Protein AF-A0A2D4ZR27-F1 (afdb_monomer_lite)

Foldseek 3Di:
DDPVVVCVVVDDDDDDDDDDDPDPPDDPVVVVVCLDLLNLLVLLLCLQVCCVVVPPVVVVVPPPPPDPDDPVVVVVVVVVVSLVSSLVSVVSADCVDPRSLVSLLVSLDPSSLVSLVSSLVVCVVVVVVVSNVVSVVSNVSSVVSVVVD

Secondary structure (DSSP, 8-state):
--HHHHHGGG----PPP---------S-HHHHHHTSHHHHHHHHHHHHHHHHHHTTHHHHT-TT------HHHHHHHHHHHHHHHHHHHHHT--TTSHHHHHHHHHH-SHHHHHHHHHHHHHHHHTT-HHHHHHHHHHHHHHHHHHHH-

Structure (mmCIF, N/CA/C/O backbone):
data_AF-A0A2D4ZR27-F1
#
_entry.id   AF-A0A2D4ZR27-F1
#
loop_
_atom_site.group_PDB
_atom_site.id
_atom_site.type_symbol
_atom_site.label_atom_id
_atom_site.label_alt_id
_atom_site.label_comp_id
_atom_site.label_asym_id
_atom_site.label_entity_id
_atom_site.label_seq_id
_atom_site.pdbx_PDB_ins_code
_atom_site.Cartn_x
_atom_site.Cartn_y
_atom_site.Cartn_z
_atom_site.occupancy
_atom_site.B_iso_or_equiv
_atom_site.auth_seq_id
_atom_site.auth_comp_id
_atom_site.auth_asym_id
_atom_site.auth_atom_id
_atom_site.pdbx_PDB_model_num
ATOM 1 N N . MET A 1 1 ? 21.904 12.217 -7.395 1.00 38.91 1 MET A N 1
ATOM 2 C CA . MET A 1 1 ? 20.543 12.764 -7.606 1.00 38.91 1 MET A CA 1
ATOM 3 C C . MET A 1 1 ? 20.088 13.390 -6.296 1.00 38.91 1 MET A C 1
ATOM 5 O O . MET A 1 1 ? 20.335 12.790 -5.260 1.00 38.91 1 MET A O 1
ATOM 9 N N . ASN A 1 2 ? 19.540 14.607 -6.319 1.00 38.59 2 ASN A N 1
ATOM 10 C CA . ASN A 1 2 ? 19.232 15.384 -5.112 1.00 38.59 2 ASN A CA 1
ATOM 11 C C . ASN A 1 2 ? 17.734 15.248 -4.788 1.00 38.59 2 ASN A C 1
ATOM 13 O O . ASN A 1 2 ? 16.907 15.733 -5.560 1.00 38.59 2 ASN A O 1
ATOM 17 N N . LEU A 1 3 ? 17.386 14.559 -3.693 1.00 44.50 3 LEU A N 1
ATOM 18 C CA . LEU A 1 3 ? 15.992 14.276 -3.304 1.00 44.50 3 LEU A CA 1
ATOM 19 C C . LEU A 1 3 ? 15.156 15.556 -3.155 1.00 44.50 3 LEU A C 1
ATOM 21 O O . LEU A 1 3 ? 13.980 15.578 -3.502 1.00 44.50 3 LEU A O 1
ATOM 25 N N . SER A 1 4 ? 15.775 16.639 -2.696 1.00 50.53 4 SER A N 1
ATOM 26 C CA . SER A 1 4 ? 15.148 17.948 -2.489 1.00 50.53 4 SER A CA 1
ATOM 27 C C . SER A 1 4 ? 14.576 18.568 -3.770 1.00 50.53 4 SER A C 1
ATOM 29 O O . SER A 1 4 ? 13.578 19.280 -3.703 1.00 50.53 4 SER A O 1
ATOM 31 N N . ASN A 1 5 ? 15.128 18.241 -4.942 1.00 48.47 5 ASN A N 1
ATOM 32 C CA . ASN A 1 5 ? 14.630 18.747 -6.226 1.00 48.47 5 ASN A CA 1
ATOM 33 C C . ASN A 1 5 ? 13.432 17.950 -6.766 1.00 48.47 5 ASN A C 1
ATOM 35 O O . ASN A 1 5 ? 12.700 18.455 -7.608 1.00 48.47 5 ASN A O 1
ATOM 39 N N . PHE A 1 6 ? 13.222 16.715 -6.300 1.00 51.56 6 PHE A N 1
ATOM 40 C CA . PHE A 1 6 ? 12.067 15.902 -6.694 1.00 51.56 6 PHE A CA 1
ATOM 41 C C . PHE A 1 6 ? 10.786 16.366 -5.982 1.00 51.56 6 PHE A C 1
ATOM 43 O O . PHE A 1 6 ? 9.700 16.319 -6.552 1.00 51.56 6 PHE A O 1
ATOM 50 N N . PHE A 1 7 ? 10.910 16.867 -4.747 1.00 54.41 7 PHE A N 1
ATOM 51 C CA . PHE A 1 7 ? 9.761 17.281 -3.938 1.00 54.41 7 PHE A CA 1
ATOM 52 C C . PHE A 1 7 ? 9.289 18.718 -4.186 1.00 54.41 7 PHE A C 1
ATOM 54 O O . PHE A 1 7 ? 8.125 19.018 -3.922 1.00 54.41 7 PHE A O 1
ATOM 61 N N . SER A 1 8 ? 10.131 19.588 -4.753 1.00 59.31 8 SER A N 1
ATOM 62 C CA . SER A 1 8 ? 9.730 20.953 -5.129 1.00 59.31 8 SER A CA 1
ATOM 63 C C . SER A 1 8 ? 8.624 20.985 -6.194 1.00 59.31 8 SER A C 1
ATOM 65 O O . SER A 1 8 ? 7.874 21.954 -6.260 1.00 59.31 8 SER A O 1
ATOM 67 N N . LEU A 1 9 ? 8.461 19.904 -6.965 1.00 57.06 9 LEU A N 1
ATOM 68 C CA . LEU A 1 9 ? 7.397 19.732 -7.959 1.00 57.06 9 LEU A CA 1
ATOM 69 C C . LEU A 1 9 ? 5.995 19.548 -7.350 1.00 57.06 9 LEU A C 1
ATOM 71 O O . LEU A 1 9 ? 5.005 19.678 -8.064 1.00 57.06 9 LEU A O 1
ATOM 75 N N . PHE A 1 10 ? 5.885 19.266 -6.046 1.00 60.53 10 PHE A N 1
ATOM 76 C CA . PHE A 1 10 ? 4.597 19.084 -5.360 1.00 60.53 10 PHE A CA 1
ATOM 77 C C . PHE A 1 10 ? 4.159 20.299 -4.532 1.00 60.53 10 PHE A C 1
ATOM 79 O O . PHE A 1 10 ? 3.046 20.306 -4.008 1.00 60.53 10 PHE A O 1
ATOM 86 N N . SER A 1 11 ? 5.002 21.328 -4.434 1.00 45.44 11 SER A N 1
ATOM 87 C CA . SER A 1 11 ? 4.727 22.555 -3.685 1.00 45.44 11 SER A CA 1
ATOM 88 C C . SER A 1 11 ? 4.258 23.653 -4.638 1.00 45.44 11 SER A C 1
ATOM 90 O O . SER A 1 11 ? 4.995 24.593 -4.933 1.00 45.44 11 SER A O 1
ATOM 92 N N . ASN A 1 12 ? 3.036 23.527 -5.158 1.00 42.34 12 ASN A N 1
ATOM 93 C CA . ASN A 1 12 ? 2.415 24.628 -5.890 1.00 42.34 12 ASN A CA 1
ATOM 94 C C . ASN A 1 12 ? 2.076 25.773 -4.924 1.00 42.34 12 ASN A C 1
ATOM 96 O O . ASN A 1 12 ? 1.475 25.571 -3.872 1.00 42.34 12 ASN A O 1
ATOM 100 N N . ASN A 1 13 ? 2.534 26.965 -5.304 1.00 52.75 13 ASN A N 1
ATOM 101 C CA . ASN A 1 13 ? 2.403 28.224 -4.586 1.00 52.75 13 ASN A CA 1
ATOM 102 C C . ASN A 1 13 ? 0.940 28.669 -4.468 1.00 52.75 13 ASN A C 1
ATOM 104 O O . ASN A 1 13 ? 0.346 29.001 -5.484 1.00 52.75 13 ASN A O 1
ATOM 108 N N . ASP A 1 14 ? 0.461 28.834 -3.237 1.00 44.34 14 ASP A N 1
ATOM 109 C CA . ASP A 1 14 ? -0.483 29.888 -2.861 1.00 44.34 14 ASP A CA 1
ATOM 110 C C . ASP A 1 14 ? -0.008 30.454 -1.518 1.00 44.34 14 ASP A C 1
ATOM 112 O O . ASP A 1 14 ? -0.148 29.831 -0.466 1.00 44.34 14 ASP A O 1
ATOM 116 N N . LYS A 1 15 ? 0.654 31.614 -1.555 1.00 49.41 15 LYS A N 1
ATOM 117 C CA . LYS A 1 15 ? 1.036 32.352 -0.346 1.00 49.41 15 LYS A CA 1
ATOM 118 C C . LYS A 1 15 ? -0.112 33.279 0.049 1.00 49.41 15 LYS A C 1
ATOM 120 O O . LYS A 1 15 ? -0.457 34.139 -0.760 1.00 49.41 15 LYS A O 1
ATOM 125 N N . PRO A 1 16 ? -0.607 33.236 1.293 1.00 42.34 16 PRO A N 1
ATOM 126 C CA . PRO A 1 16 ? -1.118 34.424 1.950 1.00 42.34 16 PRO A CA 1
ATOM 127 C C . PRO A 1 16 ? 0.027 35.121 2.699 1.00 42.34 16 PRO A C 1
ATOM 129 O O . PRO A 1 16 ? 0.868 34.476 3.331 1.00 42.34 16 PRO A O 1
ATOM 132 N N . GLU A 1 17 ? 0.068 36.445 2.591 1.00 46.66 17 GLU A N 1
ATOM 133 C CA . GLU A 1 17 ? 0.945 37.323 3.364 1.00 46.66 17 GLU A CA 1
ATOM 134 C C . GLU A 1 17 ? 0.492 37.453 4.833 1.00 46.66 17 GLU A C 1
ATOM 136 O O . GLU A 1 17 ? -0.684 37.302 5.157 1.00 46.66 17 GLU A O 1
ATOM 141 N N . ASP A 1 18 ? 1.474 37.798 5.672 1.00 45.59 18 ASP A N 1
ATOM 142 C CA . ASP A 1 18 ? 1.411 38.368 7.025 1.00 45.59 18 ASP A CA 1
ATOM 143 C C . ASP A 1 18 ? 0.854 37.540 8.200 1.00 45.59 18 ASP A C 1
ATOM 145 O O . ASP A 1 18 ? -0.344 37.442 8.443 1.00 45.59 18 ASP A O 1
ATOM 149 N N . ASN A 1 19 ? 1.772 37.073 9.060 1.00 39.84 19 ASN A N 1
ATOM 150 C CA . ASN A 1 19 ? 2.024 37.670 10.384 1.00 39.84 19 ASN A CA 1
ATOM 151 C C . ASN A 1 19 ? 3.260 37.016 11.033 1.00 39.84 19 ASN A C 1
ATOM 153 O O . ASN A 1 19 ? 3.333 35.802 11.206 1.00 39.84 19 ASN A O 1
ATOM 157 N N . LYS A 1 20 ? 4.267 37.831 11.373 1.00 47.59 20 LYS A N 1
ATOM 158 C CA . LYS A 1 20 ? 5.522 37.383 11.995 1.00 47.59 20 LYS A CA 1
ATOM 159 C C . LYS A 1 20 ? 5.337 37.185 13.499 1.00 47.59 20 LYS A C 1
ATOM 161 O O . LYS A 1 20 ? 5.741 38.040 14.284 1.00 47.59 20 LYS A O 1
ATOM 166 N N . GLU A 1 21 ? 4.805 36.041 13.903 1.00 41.00 21 GLU A N 1
ATOM 167 C CA . GLU A 1 21 ? 5.186 35.470 15.195 1.00 41.00 21 GLU A CA 1
ATOM 168 C C . GLU A 1 21 ? 6.497 34.706 14.999 1.00 41.00 21 GLU A C 1
ATOM 170 O O . GLU A 1 21 ? 6.639 33.884 14.094 1.00 41.00 21 GLU A O 1
ATOM 175 N N . GLN A 1 22 ? 7.506 35.055 15.799 1.00 47.00 22 GLN A N 1
ATOM 176 C CA . GLN A 1 22 ? 8.814 34.411 15.773 1.00 47.00 22 GLN A CA 1
ATOM 177 C C . GLN A 1 22 ? 8.668 32.980 16.298 1.00 47.00 22 GLN A C 1
ATOM 179 O O . GLN A 1 22 ? 8.817 32.723 17.489 1.00 47.00 22 GLN A O 1
ATOM 184 N N . PHE A 1 23 ? 8.360 32.050 15.399 1.00 41.47 23 PHE A N 1
ATOM 185 C CA . PHE A 1 23 ? 8.433 30.624 15.669 1.00 41.47 23 PHE A CA 1
ATOM 186 C C . PHE A 1 23 ? 9.911 30.249 15.797 1.00 41.47 23 PHE A C 1
ATOM 188 O O . PHE A 1 23 ? 10.643 30.197 14.808 1.00 41.47 23 PHE A O 1
ATOM 195 N N . THR A 1 24 ? 10.386 30.039 17.022 1.00 42.28 24 THR A N 1
ATOM 196 C CA . THR A 1 24 ? 11.682 29.396 17.249 1.00 42.28 24 THR A CA 1
ATOM 197 C C . THR A 1 24 ? 11.567 27.953 16.744 1.00 42.28 24 THR A C 1
ATOM 199 O O . THR A 1 24 ? 10.736 27.217 17.285 1.00 42.28 24 THR A O 1
ATOM 202 N N . PRO A 1 25 ? 12.332 27.529 15.715 1.00 42.88 25 PRO A N 1
ATOM 203 C CA . PRO A 1 25 ? 12.223 26.189 15.156 1.00 42.88 25 PRO A CA 1
ATOM 204 C C . PRO A 1 25 ? 12.860 25.218 16.147 1.00 42.88 25 PRO A C 1
ATOM 206 O O . PRO A 1 25 ? 14.058 24.946 16.132 1.00 42.88 25 PRO A O 1
ATOM 209 N N . THR A 1 26 ? 12.044 24.766 17.084 1.00 48.88 26 THR A N 1
ATOM 210 C CA . THR A 1 26 ? 12.385 23.698 18.011 1.00 48.88 26 THR A CA 1
ATOM 211 C C . THR A 1 26 ? 11.972 22.421 17.290 1.00 48.88 26 THR A C 1
ATOM 213 O O . THR A 1 26 ? 10.784 22.234 17.051 1.00 48.88 26 THR A O 1
ATOM 216 N N . HIS A 1 27 ? 12.957 21.600 16.912 1.00 48.66 27 HIS A N 1
ATOM 217 C CA . HIS A 1 27 ? 12.821 20.375 16.109 1.00 48.66 27 HIS A CA 1
ATOM 218 C C . HIS A 1 27 ? 12.500 20.573 14.611 1.00 48.66 27 HIS A C 1
ATOM 220 O O . HIS A 1 27 ? 11.754 21.466 14.214 1.00 48.66 27 HIS A O 1
ATOM 226 N N . ASN A 1 28 ? 13.101 19.738 13.755 1.00 56.16 28 ASN A N 1
ATOM 227 C CA . ASN A 1 28 ? 12.809 19.675 12.321 1.00 56.16 28 ASN A CA 1
ATOM 228 C C . ASN A 1 28 ? 11.379 19.143 12.128 1.00 56.16 28 ASN A C 1
ATOM 230 O O . ASN A 1 28 ? 11.174 17.959 11.883 1.00 56.16 28 ASN A O 1
ATOM 234 N N . THR A 1 29 ? 10.384 20.025 12.223 1.00 72.88 29 THR A N 1
ATOM 235 C CA . THR A 1 29 ? 8.943 19.707 12.192 1.00 72.88 29 THR A CA 1
ATOM 236 C C . THR A 1 29 ? 8.515 18.808 11.029 1.00 72.88 29 THR A C 1
ATOM 238 O O . THR A 1 29 ? 7.548 18.059 11.141 1.00 72.88 29 THR A O 1
ATOM 241 N N . PHE A 1 30 ? 9.239 18.858 9.909 1.00 72.19 30 PHE A N 1
ATOM 242 C CA . PHE A 1 30 ? 8.994 18.006 8.751 1.00 72.19 30 PHE A CA 1
ATOM 243 C C . PHE A 1 30 ? 9.469 16.559 8.945 1.00 72.19 30 PHE A C 1
ATOM 245 O O . PHE A 1 30 ? 8.765 15.638 8.544 1.00 72.19 30 PHE A O 1
ATOM 252 N N . GLU A 1 31 ? 10.630 16.341 9.567 1.00 77.88 31 GLU A N 1
ATOM 253 C CA . GLU A 1 31 ? 11.137 14.991 9.855 1.00 77.88 31 GLU A CA 1
ATOM 254 C C . GLU A 1 31 ? 10.234 14.286 10.867 1.00 77.88 31 GLU A C 1
ATOM 256 O O . GLU A 1 31 ? 9.906 13.115 10.691 1.00 77.88 31 GLU A O 1
ATOM 261 N N . ASP A 1 32 ? 9.755 15.026 11.867 1.00 81.50 32 ASP A N 1
ATOM 262 C CA . ASP A 1 32 ? 8.804 14.505 12.845 1.00 81.50 32 ASP A CA 1
ATOM 263 C C . ASP A 1 32 ? 7.473 14.120 12.174 1.00 81.50 32 ASP A C 1
ATOM 265 O O . ASP A 1 32 ? 6.935 13.051 12.449 1.00 81.50 32 ASP A O 1
ATOM 269 N N . LEU A 1 33 ? 6.983 14.923 11.216 1.00 82.56 33 LEU A N 1
ATOM 270 C CA . LEU A 1 33 ? 5.789 14.597 10.424 1.00 82.56 33 LEU A CA 1
ATOM 271 C C . LEU A 1 33 ? 5.984 13.328 9.580 1.00 82.56 33 LEU A C 1
ATOM 273 O O . LEU A 1 33 ? 5.082 12.491 9.513 1.00 82.56 33 LEU A O 1
ATOM 277 N N . MET A 1 34 ? 7.147 13.182 8.935 1.00 89.44 34 MET A N 1
ATOM 278 C CA . MET A 1 34 ? 7.464 12.024 8.090 1.00 89.44 34 MET A CA 1
ATOM 279 C C . MET A 1 34 ? 7.521 10.705 8.868 1.00 89.44 34 MET A C 1
ATOM 281 O O . MET A 1 34 ? 7.420 9.637 8.262 1.00 89.44 34 MET A O 1
ATOM 285 N N . ASN A 1 35 ? 7.656 10.780 10.190 1.00 89.31 35 ASN A N 1
ATOM 286 C CA . ASN A 1 35 ? 7.703 9.645 11.103 1.00 89.31 35 ASN A CA 1
ATOM 287 C C . ASN A 1 35 ? 6.369 9.446 11.841 1.00 89.31 35 ASN A C 1
ATOM 289 O O . ASN A 1 35 ? 6.355 9.091 13.018 1.00 89.31 35 ASN A O 1
ATOM 293 N N . THR A 1 36 ? 5.245 9.689 11.160 1.00 94.12 36 THR A N 1
ATOM 294 C CA . THR A 1 36 ? 3.904 9.449 11.709 1.00 94.12 36 THR A CA 1
ATOM 295 C C . THR A 1 36 ? 3.137 8.399 10.899 1.00 94.12 36 THR A C 1
ATOM 297 O O . THR A 1 36 ? 3.224 8.399 9.665 1.00 94.12 36 THR A O 1
ATOM 300 N N . PRO A 1 37 ? 2.294 7.572 11.548 1.00 95.94 37 PRO A N 1
ATOM 301 C CA . PRO A 1 37 ? 1.420 6.618 10.860 1.00 95.94 37 PRO A CA 1
ATOM 302 C C . PRO A 1 37 ? 0.536 7.267 9.791 1.00 95.94 37 PRO A C 1
ATOM 304 O O . PRO A 1 37 ? 0.367 6.726 8.699 1.00 95.94 37 PRO A O 1
ATOM 307 N N . ALA A 1 38 ? 0.029 8.473 10.068 1.00 95.81 38 ALA A N 1
ATOM 308 C CA . ALA A 1 38 ? -0.846 9.199 9.149 1.00 95.81 38 ALA A CA 1
ATOM 309 C C . ALA A 1 38 ? -0.096 9.595 7.873 1.00 95.81 38 ALA A C 1
ATOM 311 O O . ALA A 1 38 ? -0.616 9.455 6.765 1.00 95.81 38 ALA A O 1
ATOM 312 N N . TYR A 1 39 ? 1.158 10.032 8.018 1.00 96.00 39 TYR A N 1
ATOM 313 C CA . TYR A 1 39 ? 2.012 10.324 6.878 1.00 96.00 39 TYR A CA 1
ATOM 314 C C . TYR A 1 39 ? 2.282 9.069 6.043 1.00 96.00 39 TYR A C 1
ATOM 316 O O . TYR A 1 39 ? 2.184 9.123 4.817 1.00 96.00 39 TYR A O 1
ATOM 324 N N . TRP A 1 40 ? 2.577 7.931 6.672 1.00 97.56 40 TRP A N 1
ATOM 325 C CA . TRP A 1 40 ? 2.851 6.688 5.951 1.00 97.56 40 TRP A CA 1
ATOM 326 C C . TRP A 1 40 ? 1.637 6.186 5.165 1.00 97.56 40 TRP A C 1
ATOM 328 O O . TRP A 1 40 ? 1.752 5.942 3.962 1.00 97.56 40 TRP A O 1
ATOM 338 N N . VAL A 1 41 ? 0.461 6.115 5.798 1.00 97.56 41 VAL A N 1
ATOM 339 C CA . VAL A 1 41 ? -0.786 5.705 5.127 1.00 97.56 41 VAL A CA 1
ATOM 340 C C . VAL A 1 41 ? -1.154 6.687 4.011 1.00 97.56 41 VAL A C 1
ATOM 342 O O . VAL A 1 41 ? -1.481 6.275 2.894 1.00 97.56 41 VAL A O 1
ATOM 345 N N . GLY A 1 42 ? -1.033 7.992 4.270 1.00 96.38 42 GLY A N 1
ATOM 346 C CA . GLY A 1 42 ? -1.292 9.034 3.280 1.00 96.38 42 GLY A CA 1
ATOM 347 C C . GLY A 1 42 ? -0.361 8.946 2.068 1.00 96.38 42 GLY A C 1
ATOM 348 O O . GLY A 1 42 ? -0.815 9.039 0.925 1.00 96.38 42 GLY A O 1
ATOM 349 N N . MET A 1 43 ? 0.936 8.714 2.288 1.00 96.19 43 MET A N 1
ATOM 350 C CA . MET A 1 43 ? 1.914 8.553 1.210 1.00 96.19 43 MET A CA 1
ATOM 351 C C . MET A 1 43 ? 1.684 7.278 0.403 1.00 96.19 43 MET A C 1
ATOM 353 O O . MET A 1 43 ? 1.754 7.331 -0.827 1.00 96.19 43 MET A O 1
ATOM 357 N N . PHE A 1 44 ? 1.351 6.169 1.065 1.00 97.88 44 PHE A N 1
ATOM 358 C CA . PHE A 1 44 ? 0.958 4.930 0.400 1.00 97.88 44 PHE A CA 1
ATOM 359 C C . PHE A 1 44 ? -0.226 5.157 -0.554 1.00 97.88 44 PHE A C 1
ATOM 361 O O . PHE A 1 44 ? -0.114 4.902 -1.757 1.00 97.88 44 PHE A O 1
ATOM 368 N N . LYS A 1 45 ? -1.332 5.724 -0.041 1.00 96.25 45 LYS A N 1
ATOM 369 C CA . LYS A 1 45 ? -2.529 6.062 -0.834 1.00 96.25 45 LYS A CA 1
ATOM 370 C C . LYS A 1 45 ? -2.159 6.953 -2.013 1.00 96.25 45 LYS A C 1
ATOM 372 O O . LYS A 1 45 ? -2.513 6.657 -3.151 1.00 96.25 45 LYS A O 1
ATOM 377 N N . LYS A 1 46 ? -1.410 8.029 -1.755 1.00 93.56 46 LYS A N 1
ATOM 378 C CA . LYS A 1 46 ? -1.031 9.017 -2.770 1.00 93.56 46 LYS A CA 1
ATOM 379 C C . LYS A 1 46 ? -0.231 8.392 -3.909 1.00 93.56 46 LYS A C 1
ATOM 381 O O . LYS A 1 46 ? -0.552 8.649 -5.064 1.00 93.56 46 LYS A O 1
ATOM 386 N N . LEU A 1 47 ? 0.794 7.594 -3.610 1.00 93.50 47 LEU A N 1
ATOM 387 C CA . LEU A 1 47 ? 1.647 6.990 -4.636 1.00 93.50 47 LEU A CA 1
ATOM 388 C C . LEU A 1 47 ? 0.859 6.042 -5.546 1.00 93.50 47 LEU A C 1
ATOM 390 O O . LEU A 1 47 ? 0.897 6.194 -6.768 1.00 93.50 47 LEU A O 1
ATOM 394 N N . ILE A 1 48 ? 0.096 5.116 -4.962 1.00 94.31 48 ILE A N 1
ATOM 395 C CA . ILE A 1 48 ? -0.644 4.108 -5.733 1.00 94.31 48 ILE A CA 1
ATOM 396 C C . ILE A 1 48 ? -1.823 4.722 -6.485 1.00 94.31 48 ILE A C 1
ATOM 398 O O . ILE A 1 48 ? -2.020 4.454 -7.674 1.00 94.31 48 ILE A O 1
ATOM 402 N N . TYR A 1 49 ? -2.588 5.591 -5.822 1.00 90.62 49 TYR A N 1
ATOM 403 C CA . TYR A 1 49 ? -3.723 6.252 -6.449 1.00 90.62 49 TYR A CA 1
ATOM 404 C C . TYR A 1 49 ? -3.275 7.164 -7.591 1.00 90.62 49 TYR A C 1
ATOM 406 O O . TYR A 1 49 ? -3.903 7.155 -8.648 1.00 90.62 49 TYR A O 1
ATOM 414 N N . ASN A 1 50 ? -2.172 7.906 -7.439 1.00 86.94 50 ASN A N 1
ATOM 415 C CA . ASN A 1 50 ? -1.641 8.743 -8.517 1.00 86.94 50 ASN A CA 1
ATOM 416 C C . ASN A 1 50 ? -1.187 7.910 -9.716 1.00 86.94 50 ASN A C 1
ATOM 418 O O . ASN A 1 50 ? -1.538 8.256 -10.842 1.00 86.94 50 ASN A O 1
ATOM 422 N N . TYR A 1 51 ? -0.479 6.801 -9.481 1.00 86.25 51 TYR A N 1
ATOM 423 C CA . TYR A 1 51 ? -0.069 5.885 -10.545 1.00 86.25 51 TYR A CA 1
ATOM 424 C C . TYR A 1 51 ? -1.275 5.377 -11.349 1.00 86.25 51 TYR A C 1
ATOM 426 O O . TYR A 1 51 ? -1.300 5.507 -12.574 1.00 86.25 51 TYR A O 1
ATOM 434 N N . LYS A 1 52 ? -2.331 4.895 -10.678 1.00 80.19 52 LYS A N 1
ATOM 435 C CA . LYS A 1 52 ? -3.534 4.400 -11.369 1.00 80.19 52 LYS A CA 1
ATOM 436 C C . LYS A 1 52 ? -4.387 5.497 -12.008 1.00 80.19 52 LYS A C 1
ATOM 438 O O . LYS A 1 52 ? -4.953 5.261 -13.071 1.00 80.19 52 LYS A O 1
ATOM 443 N N . SER A 1 53 ? -4.496 6.675 -11.392 1.00 72.50 53 SER A N 1
ATOM 444 C CA . SER A 1 53 ? -5.351 7.766 -11.891 1.00 72.50 53 SER A CA 1
ATOM 445 C C . SER A 1 53 ? -4.720 8.573 -13.025 1.00 72.50 53 SER A C 1
ATOM 447 O O . SER A 1 53 ? -5.434 9.022 -13.921 1.00 72.50 53 SER A O 1
ATOM 449 N N . HIS A 1 54 ? -3.399 8.758 -13.017 1.00 61.81 54 HIS A N 1
ATOM 450 C CA . HIS A 1 54 ? -2.716 9.598 -14.002 1.00 61.81 54 HIS A CA 1
ATOM 451 C C . HIS A 1 54 ? -1.980 8.794 -15.072 1.00 61.81 54 HIS A C 1
ATOM 453 O O . HIS A 1 54 ? -1.652 9.357 -16.123 1.00 61.81 54 HIS A O 1
ATOM 459 N N . GLY A 1 55 ? -1.780 7.490 -14.854 1.00 60.53 55 GLY A N 1
ATOM 460 C CA . GLY A 1 55 ? -1.009 6.640 -15.750 1.00 60.53 55 GLY A CA 1
ATOM 461 C C . GLY A 1 55 ? 0.401 7.184 -15.993 1.00 60.53 55 GLY A C 1
ATOM 462 O O . GLY A 1 55 ? 0.834 8.187 -15.425 1.00 60.53 55 GLY A O 1
ATOM 463 N N . ASN A 1 56 ? 1.120 6.542 -16.904 1.00 58.19 56 ASN A N 1
ATOM 464 C CA . ASN A 1 56 ? 2.547 6.758 -17.183 1.00 58.19 56 ASN A CA 1
ATOM 465 C C . ASN A 1 56 ? 2.902 8.115 -17.812 1.00 58.19 56 ASN A C 1
ATOM 467 O O . ASN A 1 56 ? 3.982 8.282 -18.374 1.00 58.19 56 ASN A O 1
ATOM 471 N N . LYS A 1 57 ? 2.022 9.117 -17.715 1.00 56.44 57 LYS A N 1
ATOM 472 C CA . LYS A 1 57 ? 2.274 10.483 -18.187 1.00 56.44 57 LYS A CA 1
ATOM 473 C C . LYS A 1 57 ? 3.501 11.107 -17.523 1.00 56.44 57 LYS A C 1
ATOM 475 O O . LYS A 1 57 ? 4.143 11.947 -18.140 1.00 56.44 57 LYS A O 1
ATOM 480 N N . MET A 1 58 ? 3.868 10.661 -16.319 1.00 55.78 58 MET A N 1
ATOM 481 C CA . MET A 1 58 ? 5.092 11.113 -15.658 1.00 55.78 58 MET A CA 1
ATOM 482 C C . MET A 1 58 ? 6.359 10.692 -16.424 1.00 55.78 58 MET A C 1
ATOM 484 O O . MET A 1 58 ? 7.305 11.467 -16.489 1.00 55.78 58 MET A O 1
ATOM 488 N N . LEU A 1 59 ? 6.358 9.522 -17.075 1.00 55.12 59 LEU A N 1
ATOM 489 C CA . LEU A 1 59 ? 7.470 9.077 -17.924 1.00 55.12 59 LEU A CA 1
ATOM 490 C C . LEU A 1 59 ? 7.559 9.875 -19.226 1.00 55.12 59 LEU A C 1
ATOM 492 O O . LEU A 1 59 ? 8.656 10.127 -19.709 1.00 55.12 59 LEU A O 1
ATOM 496 N N . MET A 1 60 ? 6.424 10.349 -19.750 1.00 52.97 60 MET A N 1
ATOM 497 C CA . MET A 1 60 ? 6.405 11.234 -20.922 1.00 52.97 60 MET A CA 1
ATOM 498 C C . MET A 1 60 ? 6.921 12.649 -20.615 1.00 52.97 60 MET A C 1
ATOM 500 O O . MET A 1 60 ? 7.327 13.345 -21.535 1.00 52.97 60 MET A O 1
ATOM 504 N N . GLN A 1 61 ? 6.937 13.077 -19.346 1.00 52.75 61 GLN A N 1
ATOM 505 C CA . GLN A 1 61 ? 7.504 14.369 -18.924 1.00 52.75 61 GLN A CA 1
ATOM 506 C C . GLN A 1 61 ? 9.017 14.319 -18.679 1.00 52.75 61 GLN A C 1
ATOM 508 O O . GLN A 1 61 ? 9.630 15.344 -18.380 1.00 52.75 61 GLN A O 1
ATOM 513 N N . VAL A 1 62 ? 9.638 13.149 -18.838 1.00 55.25 62 VAL A N 1
ATOM 514 C CA . VAL A 1 62 ? 11.094 12.983 -18.850 1.00 55.25 62 VAL A CA 1
ATOM 515 C C . VAL A 1 62 ? 11.626 13.380 -20.242 1.00 55.25 62 VAL A C 1
ATOM 517 O O . VAL A 1 62 ? 12.341 12.640 -20.910 1.00 55.25 62 VAL A O 1
ATOM 520 N N . GLU A 1 63 ? 11.237 14.564 -20.720 1.00 46.69 63 GLU A N 1
ATOM 521 C CA . GLU A 1 63 ? 11.785 15.167 -21.935 1.00 46.69 63 GLU A CA 1
ATOM 522 C C . GLU A 1 63 ? 13.215 15.639 -21.635 1.00 46.69 63 GLU A C 1
ATOM 524 O O . GLU A 1 63 ? 13.435 16.516 -20.800 1.00 46.69 63 GLU A O 1
ATOM 529 N N . GLY A 1 64 ? 14.207 15.032 -22.291 1.00 52.81 64 GLY A N 1
ATOM 530 C CA . GLY A 1 64 ? 15.618 15.436 -22.192 1.00 52.81 64 GLY A CA 1
ATOM 531 C C . GLY A 1 64 ? 16.591 14.326 -21.803 1.00 52.81 64 GLY A C 1
ATOM 532 O O . GLY A 1 64 ? 17.799 14.555 -21.767 1.00 52.81 64 GLY A O 1
ATOM 533 N N . PHE A 1 65 ? 16.097 13.123 -21.537 1.00 52.69 65 PHE A N 1
ATOM 534 C CA . PHE A 1 65 ? 16.947 11.958 -21.363 1.00 52.69 65 PHE A CA 1
ATOM 535 C C . PHE A 1 65 ? 17.215 11.316 -22.728 1.00 52.69 65 PHE A C 1
ATOM 537 O O . PHE A 1 65 ? 16.330 10.717 -23.331 1.00 52.69 65 PHE A O 1
ATOM 544 N N . ASP A 1 66 ? 18.452 11.454 -23.207 1.00 52.81 66 ASP A N 1
ATOM 545 C CA . ASP A 1 66 ? 18.999 10.803 -24.408 1.00 52.81 66 ASP A CA 1
ATOM 546 C C . ASP A 1 66 ? 19.229 9.304 -24.131 1.00 52.81 66 ASP A C 1
ATOM 548 O O . ASP A 1 66 ? 20.338 8.775 -24.199 1.00 52.81 66 ASP A O 1
ATOM 552 N N . ILE A 1 67 ? 18.187 8.627 -23.645 1.00 56.38 67 ILE A N 1
ATOM 553 C CA . ILE A 1 67 ? 18.272 7.236 -23.236 1.00 56.38 67 ILE A CA 1
ATOM 554 C C . ILE A 1 67 ? 17.794 6.396 -24.412 1.00 56.38 67 ILE A C 1
ATOM 556 O O . ILE A 1 67 ? 16.608 6.333 -24.717 1.00 56.38 67 ILE A O 1
ATOM 560 N N . ALA A 1 68 ? 18.728 5.676 -25.021 1.00 58.72 68 ALA A N 1
ATOM 561 C CA . ALA A 1 68 ? 18.452 4.547 -25.903 1.00 58.72 68 ALA A CA 1
ATOM 562 C C . ALA A 1 68 ? 17.870 3.331 -25.134 1.00 58.72 68 ALA A C 1
ATOM 564 O O . ALA A 1 68 ? 18.283 2.200 -25.374 1.00 58.72 68 ALA A O 1
ATOM 565 N N . MET A 1 69 ? 16.974 3.553 -24.163 1.00 61.84 69 MET A N 1
ATOM 566 C CA . MET A 1 69 ? 16.246 2.499 -23.449 1.00 61.84 69 MET A CA 1
ATOM 567 C C . MET A 1 69 ? 14.876 2.357 -24.071 1.00 61.84 69 MET A C 1
ATOM 569 O O . MET A 1 69 ? 14.231 3.344 -24.427 1.00 61.84 69 MET A O 1
ATOM 573 N N . ASP A 1 70 ? 14.429 1.112 -24.128 1.00 74.44 70 ASP A N 1
ATOM 574 C CA . ASP A 1 70 ? 13.050 0.803 -24.429 1.00 74.44 70 ASP A CA 1
ATOM 575 C C . ASP A 1 70 ? 12.135 1.418 -23.361 1.00 74.44 70 ASP A C 1
ATOM 577 O O . ASP A 1 70 ? 12.389 1.316 -22.157 1.00 74.44 70 ASP A O 1
ATOM 581 N N . TYR A 1 71 ? 11.066 2.069 -23.811 1.00 75.38 71 TYR A N 1
ATOM 582 C CA . TYR A 1 71 ? 10.056 2.671 -22.944 1.00 75.38 71 TYR A CA 1
ATOM 583 C C . TYR A 1 71 ? 9.508 1.649 -21.940 1.00 75.38 71 TYR A C 1
ATOM 585 O O . TYR A 1 71 ? 9.250 1.991 -20.786 1.00 75.38 71 TYR A O 1
ATOM 593 N N . GLU A 1 72 ? 9.379 0.390 -22.364 1.00 80.75 72 GLU A N 1
ATOM 594 C CA . GLU A 1 72 ? 8.884 -0.698 -21.526 1.00 80.75 72 GLU A CA 1
ATOM 595 C C . GLU A 1 72 ? 9.817 -1.013 -20.347 1.00 80.75 72 GLU A C 1
ATOM 597 O O . GLU A 1 72 ? 9.355 -1.221 -19.226 1.00 80.75 72 GLU A O 1
ATOM 602 N N . ASP A 1 73 ? 11.133 -0.976 -20.552 1.00 82.19 73 ASP A N 1
ATOM 603 C CA . ASP A 1 73 ? 12.096 -1.227 -19.478 1.00 82.19 73 ASP A CA 1
ATOM 604 C C . ASP A 1 73 ? 12.095 -0.088 -18.449 1.00 82.19 73 ASP A C 1
ATOM 606 O O . ASP A 1 73 ? 12.123 -0.333 -17.239 1.00 82.19 73 ASP A O 1
ATOM 610 N N . VAL A 1 74 ? 11.992 1.164 -18.911 1.00 81.38 74 VAL A N 1
ATOM 611 C CA . VAL A 1 74 ? 11.879 2.327 -18.016 1.00 81.38 74 VAL A CA 1
ATOM 612 C C . VAL A 1 74 ? 10.570 2.271 -17.226 1.00 81.38 74 VAL A C 1
ATOM 614 O O . VAL A 1 74 ? 10.556 2.551 -16.025 1.00 81.38 74 VAL A O 1
ATOM 617 N N . GLN A 1 75 ? 9.482 1.866 -17.879 1.00 82.94 75 GLN A N 1
ATOM 618 C CA . GLN A 1 75 ? 8.184 1.664 -17.249 1.00 82.94 75 GLN A CA 1
ATOM 619 C C . GLN A 1 75 ? 8.256 0.628 -16.124 1.00 82.94 75 GLN A C 1
ATOM 621 O O . GLN A 1 75 ? 7.851 0.921 -14.999 1.00 82.94 75 GLN A O 1
ATOM 626 N N . ARG A 1 76 ? 8.810 -0.556 -16.409 1.00 86.31 76 ARG A N 1
ATOM 627 C CA . ARG A 1 76 ? 8.947 -1.633 -15.419 1.00 86.31 76 ARG A CA 1
ATOM 628 C C . ARG A 1 76 ? 9.819 -1.203 -14.238 1.00 86.31 76 ARG A C 1
ATOM 630 O O . ARG A 1 76 ? 9.468 -1.460 -13.089 1.00 86.31 76 ARG A O 1
ATOM 637 N N . ALA A 1 77 ? 10.922 -0.494 -14.492 1.00 86.81 77 ALA A N 1
ATOM 638 C CA . ALA A 1 77 ? 11.777 0.037 -13.430 1.00 86.81 77 ALA A CA 1
ATOM 639 C C . ALA A 1 77 ? 11.048 1.071 -12.553 1.00 86.81 77 ALA A C 1
ATOM 641 O O . ALA A 1 77 ? 11.186 1.057 -11.328 1.00 86.81 77 ALA A O 1
ATOM 642 N N . TYR A 1 78 ? 10.257 1.954 -13.166 1.00 86.06 78 TYR A N 1
ATOM 643 C CA . TYR A 1 78 ? 9.450 2.932 -12.441 1.00 86.06 78 TYR A CA 1
ATOM 644 C C . TYR A 1 78 ? 8.390 2.262 -11.563 1.00 86.06 78 TYR A C 1
ATOM 646 O O . TYR A 1 78 ? 8.273 2.610 -10.387 1.00 86.06 78 TYR A O 1
ATOM 654 N N . GLU A 1 79 ? 7.652 1.293 -12.107 1.00 90.50 79 GLU A N 1
ATOM 655 C CA . GLU A 1 79 ? 6.663 0.516 -11.355 1.00 90.50 79 GLU A CA 1
ATOM 656 C C . GLU A 1 79 ? 7.319 -0.181 -10.172 1.00 90.50 79 GLU A C 1
ATOM 658 O O . GLU A 1 79 ? 6.891 0.030 -9.039 1.00 90.50 79 GLU A O 1
ATOM 663 N N . PHE A 1 80 ? 8.422 -0.895 -10.404 1.00 93.12 80 PHE A N 1
ATOM 664 C CA . PHE A 1 80 ? 9.185 -1.532 -9.337 1.00 93.12 80 PHE A CA 1
ATOM 665 C C . PHE A 1 80 ? 9.528 -0.554 -8.210 1.00 93.12 80 PHE A C 1
ATOM 667 O O . PHE A 1 80 ? 9.198 -0.797 -7.050 1.00 93.12 80 PHE A O 1
ATOM 674 N N . MET A 1 81 ? 10.117 0.599 -8.536 1.00 92.62 81 MET A N 1
ATOM 675 C CA . MET A 1 81 ? 10.462 1.605 -7.529 1.00 92.62 81 MET A CA 1
ATOM 676 C C . MET A 1 81 ? 9.234 2.157 -6.794 1.00 92.62 81 MET A C 1
ATOM 678 O O . MET A 1 81 ? 9.292 2.376 -5.583 1.00 92.62 81 MET A O 1
ATOM 682 N N . LEU A 1 82 ? 8.136 2.409 -7.510 1.00 93.88 82 LEU A N 1
ATOM 683 C CA . LEU A 1 82 ? 6.909 2.963 -6.947 1.00 93.88 82 LEU A CA 1
ATOM 684 C C . LEU A 1 82 ? 6.236 1.977 -5.990 1.00 93.88 82 LEU A C 1
ATOM 686 O O . LEU A 1 82 ? 5.893 2.362 -4.871 1.00 93.88 82 LEU A O 1
ATOM 690 N N . PHE A 1 83 ? 6.077 0.719 -6.401 1.00 96.25 83 PHE A N 1
ATOM 691 C CA . PHE A 1 83 ? 5.447 -0.317 -5.589 1.00 96.25 83 PHE A CA 1
ATOM 692 C C . PHE A 1 83 ? 6.292 -0.659 -4.361 1.00 96.25 83 PHE A C 1
ATOM 694 O O . PHE A 1 83 ? 5.748 -0.650 -3.258 1.00 96.25 83 PHE A O 1
ATOM 701 N N . GLU A 1 84 ? 7.614 -0.817 -4.504 1.00 97.44 84 GLU A N 1
ATOM 702 C CA . GLU A 1 84 ? 8.511 -1.022 -3.357 1.00 97.44 84 GLU A CA 1
ATOM 703 C C . GLU A 1 84 ? 8.453 0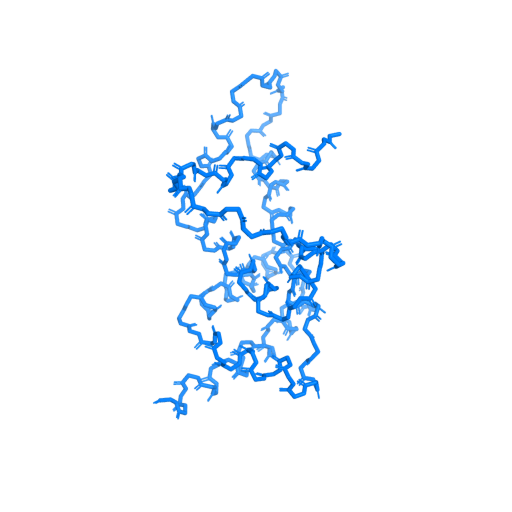.145 -2.370 1.00 97.44 84 GLU A C 1
ATOM 705 O O . GLU A 1 84 ? 8.376 -0.051 -1.154 1.00 97.44 84 GLU A O 1
ATOM 710 N N . ARG A 1 85 ? 8.445 1.386 -2.876 1.00 96.31 85 ARG A N 1
ATOM 711 C CA . ARG A 1 85 ? 8.387 2.567 -2.012 1.00 96.31 85 ARG A CA 1
ATOM 712 C C . ARG A 1 85 ? 7.059 2.674 -1.273 1.00 96.31 85 ARG A C 1
ATOM 714 O O . ARG A 1 85 ? 7.058 3.059 -0.102 1.00 96.31 85 ARG A O 1
ATOM 721 N N . SER A 1 86 ? 5.955 2.361 -1.947 1.00 96.62 86 SER A N 1
ATOM 722 C CA . SER A 1 86 ? 4.626 2.294 -1.345 1.00 96.62 86 SER A CA 1
ATOM 723 C C . SER A 1 86 ? 4.563 1.214 -0.273 1.00 96.62 86 SER A C 1
ATOM 725 O O . SER A 1 86 ? 4.168 1.505 0.853 1.00 96.62 86 SER A O 1
ATOM 727 N N . TYR A 1 87 ? 5.008 -0.003 -0.587 1.00 98.19 87 TYR A N 1
ATOM 728 C CA . TYR A 1 87 ? 5.045 -1.113 0.361 1.00 98.19 87 TYR A CA 1
ATOM 729 C C . TYR A 1 87 ? 5.823 -0.747 1.627 1.00 98.19 87 TYR A C 1
ATOM 731 O O . TYR A 1 87 ? 5.299 -0.911 2.728 1.00 98.19 87 TYR A O 1
ATOM 739 N N . PHE A 1 88 ? 7.008 -0.144 1.478 1.00 97.50 88 PHE A N 1
ATOM 740 C CA . PHE A 1 88 ? 7.814 0.309 2.611 1.00 97.50 88 PHE A CA 1
ATOM 741 C C . PHE A 1 88 ? 7.029 1.204 3.582 1.00 97.50 88 PHE A C 1
ATOM 743 O O . PHE A 1 88 ? 7.127 1.013 4.790 1.00 97.50 88 PHE A O 1
ATOM 750 N N . TYR A 1 89 ? 6.221 2.149 3.086 1.00 97.81 89 TYR A N 1
ATOM 751 C CA . TYR A 1 89 ? 5.425 3.006 3.971 1.00 97.81 89 TYR A CA 1
ATOM 752 C C . TYR A 1 89 ? 4.458 2.203 4.842 1.00 97.81 89 TYR A C 1
ATOM 754 O O . TYR A 1 89 ? 4.356 2.478 6.032 1.00 97.81 89 TYR A O 1
ATOM 762 N N . LEU A 1 90 ? 3.786 1.189 4.289 1.00 96.50 90 LEU A N 1
ATOM 763 C CA . LEU A 1 90 ? 2.921 0.338 5.104 1.00 96.50 90 LEU A CA 1
ATOM 764 C C . LEU A 1 90 ? 3.723 -0.495 6.103 1.00 96.50 90 LEU A C 1
ATOM 766 O O . LEU A 1 90 ? 3.287 -0.610 7.239 1.00 96.50 90 LEU A O 1
ATOM 770 N N . THR A 1 91 ? 4.917 -0.978 5.738 1.00 96.88 91 THR A N 1
ATOM 771 C CA . THR A 1 91 ? 5.785 -1.715 6.680 1.00 96.88 91 THR A CA 1
ATOM 772 C C . THR A 1 91 ? 6.270 -0.891 7.871 1.00 96.88 91 THR A C 1
ATOM 774 O O . THR A 1 91 ? 6.716 -1.470 8.857 1.00 96.88 91 THR A O 1
ATOM 777 N N . CYS A 1 92 ? 6.186 0.442 7.805 1.00 96.19 92 CYS A N 1
ATOM 778 C CA . CYS A 1 92 ? 6.478 1.298 8.951 1.00 96.19 92 CYS A CA 1
ATOM 779 C C . CYS A 1 92 ? 5.391 1.231 10.036 1.00 96.19 92 CYS A C 1
ATOM 781 O O . CYS A 1 92 ? 5.685 1.568 11.179 1.00 96.19 92 CYS A O 1
ATOM 783 N N . LEU A 1 93 ? 4.168 0.806 9.699 1.00 95.00 93 LEU A N 1
ATOM 784 C CA . LEU A 1 93 ? 3.076 0.667 10.660 1.00 95.00 93 LEU A CA 1
ATOM 785 C C . LEU A 1 93 ? 3.300 -0.543 11.564 1.00 95.00 93 LEU A C 1
ATOM 787 O O . LEU A 1 93 ? 3.478 -1.667 11.084 1.00 95.00 93 LEU A O 1
ATOM 791 N N . ASP A 1 94 ? 3.173 -0.331 12.870 1.00 93.88 94 ASP A N 1
ATOM 792 C CA . ASP A 1 94 ? 3.040 -1.424 13.827 1.00 93.88 94 ASP A CA 1
ATOM 793 C C . ASP A 1 94 ? 1.562 -1.653 14.154 1.00 93.88 94 ASP A C 1
ATOM 795 O O . ASP A 1 94 ? 0.965 -0.950 14.962 1.00 93.88 94 ASP A O 1
ATOM 799 N N . ILE A 1 95 ? 0.958 -2.684 13.562 1.00 90.69 95 ILE A N 1
ATOM 800 C CA . ILE A 1 95 ? -0.454 -3.029 13.802 1.00 90.69 95 ILE A CA 1
ATOM 801 C C . ILE A 1 95 ? -0.746 -3.494 15.240 1.00 90.69 95 ILE A C 1
ATOM 803 O O . ILE A 1 95 ? -1.911 -3.601 15.618 1.00 90.69 95 ILE A O 1
ATOM 807 N N . ASN A 1 96 ? 0.285 -3.779 16.045 1.00 93.12 96 ASN A N 1
ATOM 808 C CA . ASN A 1 96 ? 0.129 -4.075 17.470 1.00 93.12 96 ASN A CA 1
ATOM 809 C C . ASN A 1 96 ? 0.190 -2.808 18.332 1.00 93.12 96 ASN A C 1
ATOM 811 O O . ASN A 1 96 ? -0.167 -2.857 19.511 1.00 93.12 96 ASN A O 1
ATOM 815 N N . ASN A 1 97 ? 0.631 -1.683 17.763 1.00 95.31 97 ASN A N 1
ATOM 816 C CA . ASN A 1 97 ? 0.612 -0.388 18.416 1.00 95.31 97 ASN A CA 1
ATOM 817 C C . ASN A 1 97 ? -0.801 0.222 18.305 1.00 95.31 97 ASN A C 1
ATOM 819 O O . ASN A 1 97 ? -1.286 0.459 17.195 1.00 95.31 97 ASN A O 1
ATOM 823 N N . PRO A 1 98 ? -1.479 0.512 19.433 1.00 95.25 98 PRO A N 1
ATOM 824 C CA . PRO A 1 98 ? -2.826 1.079 19.415 1.00 95.25 98 PRO A CA 1
ATOM 825 C C . PRO A 1 98 ? -2.943 2.429 18.695 1.00 95.25 98 PRO A C 1
ATOM 827 O O . PRO A 1 98 ? -3.993 2.712 18.121 1.00 95.25 98 PRO A O 1
ATOM 830 N N . GLU A 1 99 ? -1.901 3.265 18.724 1.00 94.19 99 GLU A N 1
ATOM 831 C CA . GLU A 1 99 ? -1.922 4.578 18.066 1.00 94.19 99 GLU A CA 1
ATOM 832 C C . GLU A 1 99 ? -1.865 4.430 16.541 1.00 94.19 99 GLU A C 1
ATOM 834 O O . GLU A 1 99 ? -2.680 5.016 15.828 1.00 94.19 99 GLU A O 1
ATOM 839 N N . ASP A 1 100 ? -0.968 3.580 16.039 1.00 96.19 100 ASP A N 1
ATOM 840 C CA . ASP A 1 100 ? -0.864 3.250 14.616 1.00 96.19 100 ASP A CA 1
ATOM 841 C C . ASP A 1 100 ? -2.159 2.608 14.107 1.00 96.19 100 ASP A C 1
ATOM 843 O O . ASP A 1 100 ? -2.678 2.998 13.059 1.00 96.19 100 ASP A O 1
ATOM 847 N N . LEU A 1 101 ? -2.723 1.668 14.876 1.00 96.19 101 LEU A N 1
ATOM 848 C CA . LEU A 1 101 ? -3.972 0.990 14.534 1.00 96.19 101 LEU A CA 1
ATOM 849 C C . LEU A 1 101 ? -5.150 1.968 14.458 1.00 96.19 101 LEU A C 1
ATOM 851 O O . LEU A 1 101 ? -5.953 1.894 13.532 1.00 96.19 101 LEU A O 1
ATOM 855 N N . LYS A 1 102 ? -5.230 2.918 15.394 1.00 96.31 102 LYS A N 1
ATOM 856 C CA . LYS A 1 102 ? -6.261 3.961 15.393 1.00 96.31 102 LYS A CA 1
ATOM 857 C C . LYS A 1 102 ? -6.124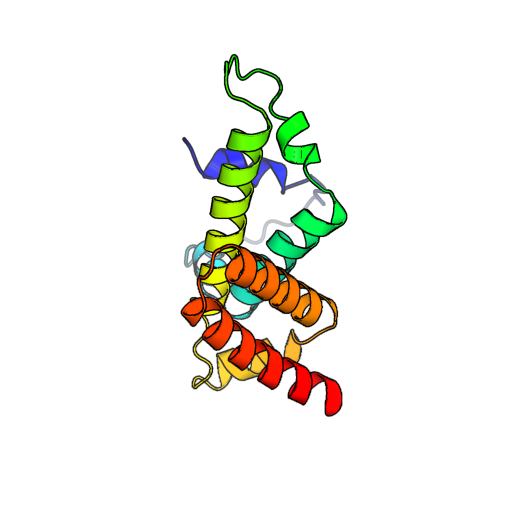 4.899 14.197 1.00 96.31 102 LYS A C 1
ATOM 859 O O . LYS A 1 102 ? -7.124 5.343 13.636 1.00 96.31 102 LYS A O 1
ATOM 864 N N . VAL A 1 103 ? -4.899 5.224 13.791 1.00 96.56 103 VAL A N 1
ATOM 865 C CA . VAL A 1 103 ? -4.678 6.006 12.570 1.00 96.56 103 VAL A CA 1
ATOM 866 C C . VAL A 1 103 ? -5.088 5.210 11.335 1.00 96.56 103 VAL A C 1
ATOM 868 O O . VAL A 1 103 ? -5.775 5.757 10.476 1.00 96.56 103 VAL A O 1
ATOM 871 N N . LEU A 1 104 ? -4.733 3.925 11.263 1.00 97.19 104 LEU A N 1
ATOM 872 C CA . LEU A 1 104 ? -5.168 3.045 10.182 1.00 97.19 104 LEU A CA 1
ATOM 873 C C . LEU A 1 104 ? -6.699 2.968 10.104 1.00 97.19 104 LEU A C 1
ATOM 875 O O . LEU A 1 104 ? -7.247 3.051 9.009 1.00 97.19 104 LEU A O 1
ATOM 879 N N . GLU A 1 105 ? -7.389 2.856 11.240 1.00 97.00 105 GLU A N 1
ATOM 880 C CA . GLU A 1 105 ? -8.853 2.892 11.325 1.00 97.00 105 GLU A CA 1
ATOM 881 C C . GLU A 1 1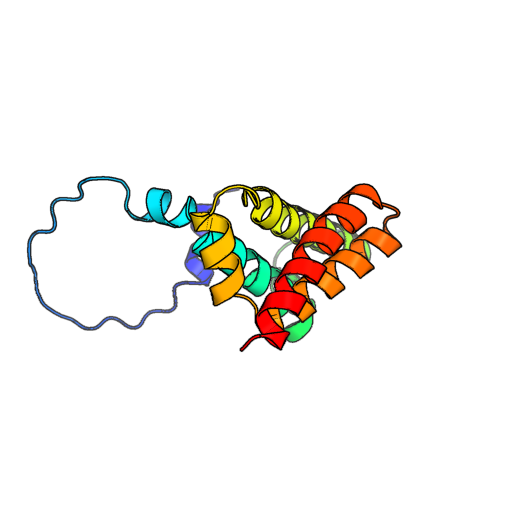05 ? -9.420 4.199 10.757 1.00 97.00 105 GLU A C 1
ATOM 883 O O . GLU A 1 105 ? -10.263 4.160 9.862 1.00 97.00 105 GLU A O 1
ATOM 888 N N . ASN A 1 106 ? -8.904 5.354 11.188 1.00 96.25 106 ASN A N 1
ATOM 889 C CA . ASN A 1 106 ? -9.361 6.661 10.702 1.00 96.25 106 ASN A CA 1
ATOM 890 C C . ASN A 1 106 ? -9.101 6.878 9.201 1.00 96.25 106 ASN A C 1
ATOM 892 O O . ASN A 1 106 ? -9.880 7.545 8.524 1.00 96.25 106 ASN A O 1
ATOM 896 N N . GLU A 1 107 ? -7.998 6.337 8.683 1.00 95.69 107 GLU A N 1
ATOM 897 C CA . GLU A 1 107 ? -7.606 6.459 7.275 1.00 95.69 107 GLU A CA 1
ATOM 898 C C . GLU A 1 107 ? -8.216 5.377 6.371 1.00 95.69 107 GLU A C 1
ATOM 900 O O . GLU A 1 107 ? -8.034 5.426 5.143 1.00 95.69 107 GLU A O 1
ATOM 905 N N . SER A 1 108 ? -8.922 4.401 6.958 1.00 96.69 108 SER A N 1
ATOM 906 C CA . SER A 1 108 ? -9.551 3.296 6.238 1.00 96.69 108 SER A CA 1
ATOM 907 C C . SER A 1 108 ? -10.742 3.791 5.435 1.00 96.69 108 SER A C 1
ATOM 909 O O . SER A 1 108 ? -11.852 3.983 5.925 1.00 96.69 108 SER A O 1
ATOM 911 N N . ASP A 1 109 ? -10.488 3.984 4.147 1.00 95.88 109 ASP A N 1
ATOM 912 C CA . ASP A 1 109 ? -11.463 4.409 3.163 1.00 95.88 109 ASP A CA 1
ATOM 913 C C . ASP A 1 109 ? -11.334 3.593 1.869 1.00 95.88 109 ASP A C 1
ATOM 915 O O . ASP A 1 109 ? -10.451 2.749 1.684 1.00 95.88 109 ASP A O 1
ATOM 919 N N . LYS A 1 110 ? -12.219 3.876 0.912 1.00 95.38 110 LYS A N 1
ATOM 920 C CA . LYS A 1 110 ? -12.211 3.209 -0.396 1.00 95.38 110 LYS A CA 1
ATOM 921 C C . LYS A 1 110 ? -10.893 3.403 -1.155 1.00 95.38 110 LYS A C 1
ATOM 923 O O . LYS A 1 110 ? -10.540 2.534 -1.948 1.00 95.38 110 LYS A O 1
ATOM 928 N N . ILE A 1 111 ? -10.175 4.509 -0.933 1.00 95.25 111 ILE A N 1
ATOM 929 C CA . ILE A 1 111 ? -8.900 4.802 -1.604 1.00 95.25 111 ILE A CA 1
ATOM 930 C C . ILE A 1 111 ? -7.803 3.904 -1.035 1.00 95.25 111 ILE A C 1
ATOM 932 O O . ILE A 1 111 ? -7.027 3.342 -1.810 1.00 95.25 111 ILE A O 1
ATOM 936 N N . LEU A 1 112 ? -7.757 3.720 0.286 1.00 97.00 112 LEU A N 1
ATOM 937 C CA . LEU A 1 112 ? -6.825 2.810 0.939 1.00 97.00 112 LEU A CA 1
ATOM 938 C C . LEU A 1 112 ? -7.071 1.374 0.481 1.00 97.00 112 LEU A C 1
ATOM 940 O O . LEU A 1 112 ? -6.148 0.733 -0.017 1.00 97.00 112 LEU A O 1
ATOM 944 N N . LEU A 1 113 ? -8.321 0.902 0.549 1.00 97.31 113 LEU A N 1
ATOM 945 C CA . LEU A 1 113 ? -8.679 -0.447 0.103 1.00 97.31 113 LEU A CA 1
ATOM 946 C C . LEU A 1 113 ? -8.303 -0.671 -1.368 1.00 97.31 113 LEU A C 1
ATOM 948 O O . LEU A 1 113 ? -7.704 -1.691 -1.710 1.00 97.31 113 LEU A O 1
ATOM 952 N N . PHE A 1 114 ? -8.612 0.284 -2.248 1.00 95.94 114 PHE A N 1
ATOM 953 C CA . PHE A 1 114 ? -8.229 0.223 -3.660 1.00 95.94 114 PHE A CA 1
ATOM 954 C C . PHE A 1 114 ? -6.706 0.166 -3.849 1.00 95.94 114 PHE A C 1
ATOM 956 O O . PHE A 1 114 ? -6.206 -0.638 -4.640 1.00 95.94 114 PHE A O 1
ATOM 963 N N . SER A 1 115 ? -5.967 0.991 -3.106 1.00 96.94 115 SER A N 1
ATOM 964 C CA . SER A 1 115 ? -4.508 1.067 -3.189 1.00 96.94 115 SER A CA 1
ATOM 965 C C . SER A 1 115 ? -3.848 -0.232 -2.721 1.00 96.94 115 SER A C 1
ATOM 967 O O . SER A 1 115 ? -2.961 -0.742 -3.402 1.00 96.94 115 SER A O 1
ATOM 969 N N . ILE A 1 116 ? -4.327 -0.827 -1.622 1.00 98.12 116 ILE A N 1
ATOM 970 C CA . ILE A 1 116 ? -3.813 -2.112 -1.127 1.00 98.12 116 ILE A CA 1
ATOM 971 C C . ILE A 1 116 ? -4.071 -3.231 -2.139 1.00 98.12 116 ILE A C 1
ATOM 973 O O . ILE A 1 116 ? -3.139 -3.952 -2.484 1.00 98.12 116 ILE A O 1
ATOM 977 N N . ASN A 1 117 ? -5.292 -3.346 -2.677 1.00 97.81 117 ASN A N 1
A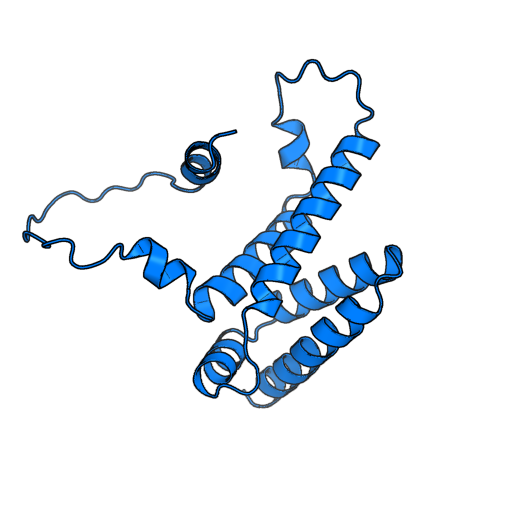TOM 978 C CA . ASN A 1 117 ? -5.587 -4.357 -3.702 1.00 97.81 117 ASN A CA 1
ATOM 979 C C . ASN A 1 117 ? -4.718 -4.170 -4.955 1.00 97.81 117 ASN A C 1
ATOM 981 O O . ASN A 1 117 ? -4.248 -5.146 -5.524 1.00 97.81 117 ASN A O 1
ATOM 985 N N . THR A 1 118 ? -4.456 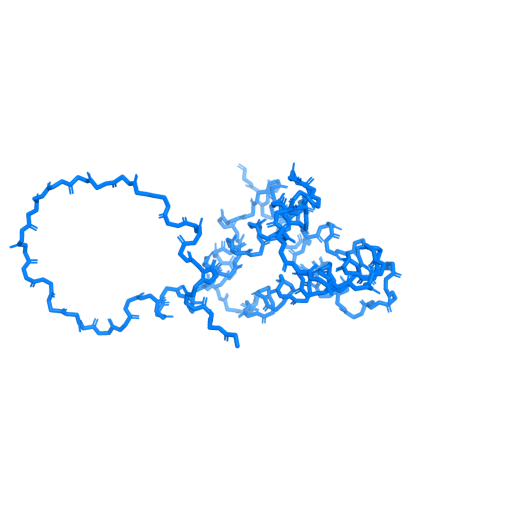-2.923 -5.352 1.00 96.31 118 THR A N 1
ATOM 986 C CA . THR A 1 118 ? -3.574 -2.626 -6.487 1.00 96.31 118 THR A CA 1
ATOM 987 C C . THR A 1 118 ? -2.142 -3.111 -6.246 1.00 96.31 118 THR A C 1
ATOM 989 O O . THR A 1 118 ? -1.542 -3.687 -7.151 1.00 96.31 118 THR A O 1
ATOM 992 N N . CYS A 1 119 ? -1.591 -2.904 -5.045 1.00 97.31 119 CYS A N 1
ATOM 993 C CA . CYS A 1 119 ? -0.281 -3.446 -4.676 1.00 97.31 119 CYS A CA 1
ATOM 994 C C . CYS A 1 119 ? -0.272 -4.975 -4.631 1.00 97.31 119 CYS A C 1
ATOM 996 O O . CYS A 1 119 ? 0.691 -5.571 -5.097 1.00 97.31 119 CYS A O 1
ATOM 998 N N . ILE A 1 120 ? -1.324 -5.602 -4.093 1.00 98.50 120 ILE A N 1
ATOM 999 C CA . ILE A 1 120 ? -1.434 -7.067 -4.055 1.00 98.50 120 ILE A CA 1
ATOM 1000 C C . ILE A 1 120 ? -1.368 -7.630 -5.475 1.00 98.50 120 ILE A C 1
ATOM 1002 O O . ILE A 1 120 ? -0.524 -8.478 -5.724 1.00 98.50 120 ILE A O 1
ATOM 1006 N N . SER A 1 121 ? -2.161 -7.105 -6.415 1.00 97.56 121 SER A N 1
ATOM 1007 C CA . SER A 1 121 ? -2.127 -7.582 -7.804 1.00 97.56 121 SER A CA 1
ATOM 1008 C C . SER A 1 121 ? -0.749 -7.426 -8.451 1.00 97.56 121 SER A C 1
ATOM 1010 O O . SER A 1 121 ? -0.283 -8.344 -9.112 1.00 97.56 121 SER A O 1
ATOM 1012 N N . TYR A 1 122 ? -0.057 -6.306 -8.215 1.00 96.62 122 TYR A N 1
ATOM 1013 C CA . TYR A 1 122 ? 1.314 -6.129 -8.704 1.00 96.62 122 TYR A CA 1
ATOM 1014 C C . TYR A 1 122 ? 2.277 -7.188 -8.140 1.00 96.62 122 TYR A C 1
ATOM 1016 O O . TYR A 1 122 ? 3.087 -7.749 -8.873 1.00 96.62 122 TYR A O 1
ATOM 1024 N N . TYR A 1 123 ? 2.200 -7.475 -6.839 1.00 98.38 123 TYR A N 1
ATOM 1025 C CA . TYR A 1 123 ? 3.076 -8.464 -6.210 1.00 98.38 123 TYR A CA 1
ATOM 1026 C C . TYR A 1 123 ? 2.695 -9.909 -6.537 1.00 98.38 123 TYR A C 1
ATOM 1028 O O . TYR A 1 123 ? 3.578 -10.761 -6.555 1.00 98.38 123 TYR A O 1
ATOM 1036 N N . GLU A 1 124 ? 1.430 -10.188 -6.854 1.00 98.25 124 GLU A N 1
ATOM 1037 C CA . GLU A 1 124 ? 1.007 -11.466 -7.436 1.00 98.25 124 GLU A CA 1
ATOM 1038 C C . GLU A 1 124 ? 1.646 -11.673 -8.815 1.00 98.25 124 GLU A C 1
ATOM 1040 O O . GLU A 1 124 ? 2.231 -12.728 -9.050 1.00 98.25 124 GLU A O 1
ATOM 1045 N N . ASP A 1 125 ? 1.626 -10.652 -9.680 1.00 97.00 125 ASP A N 1
ATOM 1046 C CA . ASP A 1 125 ? 2.268 -10.698 -11.003 1.00 97.00 125 ASP A CA 1
ATOM 1047 C C . ASP A 1 125 ? 3.797 -10.880 -10.907 1.00 97.00 125 ASP A C 1
ATOM 1049 O O . ASP A 1 125 ? 4.415 -11.470 -11.793 1.00 97.00 125 ASP A O 1
ATOM 1053 N N . CYS A 1 126 ? 4.411 -10.394 -9.821 1.00 96.06 126 CYS A N 1
ATOM 1054 C CA . CYS A 1 126 ? 5.840 -10.561 -9.532 1.00 96.06 126 CYS A CA 1
ATOM 1055 C C . CYS A 1 126 ? 6.179 -11.843 -8.746 1.00 96.06 126 CYS A C 1
ATOM 1057 O O . CYS A 1 126 ? 7.351 -12.062 -8.451 1.00 96.06 126 CYS A O 1
ATOM 1059 N N . GLU A 1 127 ? 5.188 -12.659 -8.369 1.00 97.75 127 GLU A N 1
ATOM 1060 C CA . GLU A 1 127 ? 5.341 -13.848 -7.511 1.00 97.75 127 GLU A CA 1
ATOM 1061 C C . GLU A 1 127 ? 5.917 -13.567 -6.097 1.00 97.75 127 GLU A C 1
ATOM 1063 O O . GLU A 1 127 ? 6.484 -14.439 -5.437 1.00 97.75 127 GLU A O 1
ATOM 1068 N N . GLU A 1 128 ? 5.720 -12.354 -5.573 1.00 97.94 128 GLU A N 1
ATOM 1069 C CA . GLU A 1 128 ? 6.201 -11.874 -4.266 1.00 97.94 128 GLU A CA 1
ATOM 1070 C C . GLU A 1 128 ? 5.155 -12.103 -3.150 1.00 97.94 128 GLU A C 1
ATOM 1072 O O . GLU A 1 128 ? 4.662 -11.179 -2.493 1.00 97.94 128 GLU A O 1
ATOM 1077 N N . TYR A 1 129 ? 4.781 -13.365 -2.923 1.00 97.81 129 TYR A N 1
ATOM 1078 C CA . TYR A 1 129 ? 3.618 -13.725 -2.095 1.00 97.81 129 TYR A CA 1
ATOM 1079 C C . TYR A 1 129 ? 3.722 -13.354 -0.607 1.00 97.81 129 TYR A C 1
ATOM 1081 O O . TYR A 1 129 ? 2.697 -13.175 0.056 1.00 97.81 129 TYR A O 1
ATOM 1089 N N . GLU A 1 130 ? 4.931 -13.203 -0.064 1.00 97.88 130 GLU A N 1
ATOM 1090 C CA . GLU A 1 130 ? 5.121 -12.742 1.318 1.00 97.88 130 GLU A CA 1
ATOM 1091 C C . GLU A 1 130 ? 4.598 -11.310 1.501 1.00 97.88 130 GLU A C 1
ATOM 1093 O O . GLU A 1 130 ? 3.877 -11.021 2.463 1.00 97.88 130 GLU A O 1
ATOM 1098 N N . LYS A 1 131 ? 4.866 -10.431 0.525 1.00 98.19 131 LYS A N 1
ATOM 1099 C CA . LYS A 1 131 ? 4.342 -9.059 0.504 1.00 98.19 131 LYS A CA 1
ATOM 1100 C C . LYS A 1 131 ? 2.827 -9.064 0.344 1.00 98.19 131 LYS A C 1
ATOM 1102 O O . LYS A 1 131 ? 2.141 -8.318 1.043 1.00 98.19 131 LYS A O 1
ATOM 1107 N N . CYS A 1 132 ? 2.292 -9.946 -0.506 1.00 98.50 132 CYS A N 1
ATOM 1108 C CA . CYS A 1 132 ? 0.846 -10.125 -0.654 1.00 98.50 132 CYS A CA 1
ATOM 1109 C C . CYS A 1 132 ? 0.187 -10.507 0.673 1.00 98.50 132 CYS A C 1
ATOM 1111 O O . CYS A 1 132 ? -0.816 -9.905 1.049 1.00 98.50 132 CYS A O 1
ATOM 1113 N N . SER A 1 133 ? 0.761 -11.460 1.414 1.00 97.94 133 SER A N 1
ATOM 1114 C CA . SER A 1 133 ? 0.233 -11.882 2.716 1.00 97.94 133 SER A CA 1
ATOM 1115 C C . SER A 1 133 ? 0.233 -10.742 3.736 1.00 97.94 133 SER A C 1
ATOM 1117 O O . SER A 1 133 ? -0.750 -10.569 4.458 1.00 97.94 133 SER A O 1
ATOM 1119 N N . TYR A 1 134 ? 1.306 -9.948 3.792 1.00 97.88 134 TYR A N 1
ATOM 1120 C CA . TYR A 1 134 ? 1.381 -8.783 4.676 1.00 97.88 134 TYR A CA 1
ATOM 1121 C C . TYR A 1 134 ? 0.304 -7.742 4.334 1.00 97.88 134 TYR A C 1
ATOM 1123 O O . TYR A 1 134 ? -0.490 -7.343 5.189 1.00 97.88 134 TYR A O 1
ATOM 1131 N N . LEU A 1 135 ? 0.222 -7.354 3.058 1.00 98.25 135 LEU A N 1
ATOM 1132 C CA . LEU A 1 135 ? -0.765 -6.394 2.561 1.00 98.25 135 LEU A CA 1
ATOM 1133 C C . LEU A 1 135 ? -2.199 -6.880 2.782 1.00 98.25 135 LEU A C 1
ATOM 1135 O O . LEU A 1 135 ? -3.076 -6.088 3.122 1.00 98.25 135 LEU A O 1
ATOM 1139 N N . LYS A 1 136 ? -2.436 -8.183 2.624 1.00 98.19 136 LYS A N 1
ATOM 1140 C CA . LYS A 1 136 ? -3.732 -8.809 2.869 1.00 98.19 136 LYS A CA 1
ATOM 1141 C C . LYS A 1 136 ? -4.164 -8.677 4.331 1.00 98.19 136 LYS A C 1
ATOM 1143 O O . LYS A 1 136 ? -5.327 -8.369 4.575 1.00 98.19 136 LYS A O 1
ATOM 1148 N N . GLY A 1 137 ? -3.239 -8.819 5.280 1.00 97.44 137 GLY A N 1
ATOM 1149 C CA . GLY A 1 137 ? -3.517 -8.589 6.700 1.00 97.44 137 GLY A CA 1
ATOM 1150 C C . GLY A 1 137 ? -3.997 -7.162 6.984 1.00 97.44 137 GLY A C 1
ATOM 1151 O O . GLY A 1 137 ? -5.016 -6.974 7.645 1.00 97.44 137 GLY A O 1
ATOM 1152 N N . ILE A 1 138 ? -3.322 -6.157 6.416 1.00 97.62 138 ILE A N 1
ATOM 1153 C CA . ILE A 1 138 ? -3.745 -4.750 6.535 1.00 97.62 138 ILE A CA 1
ATOM 1154 C C . ILE A 1 138 ? -5.096 -4.529 5.844 1.00 97.62 138 ILE A C 1
ATOM 1156 O O . ILE A 1 138 ? -5.966 -3.864 6.397 1.00 97.62 138 ILE A O 1
ATOM 1160 N N . LEU A 1 139 ? -5.296 -5.106 4.653 1.00 98.00 139 LEU A N 1
ATOM 1161 C CA . LEU A 1 139 ? -6.548 -4.986 3.907 1.00 98.00 139 LEU A CA 1
ATOM 1162 C C . LEU A 1 139 ? -7.746 -5.493 4.711 1.00 98.00 139 LEU A C 1
ATOM 1164 O O . LEU A 1 139 ? -8.796 -4.854 4.699 1.00 98.00 139 LEU A O 1
ATOM 1168 N N . ASP A 1 140 ? -7.605 -6.651 5.350 1.00 97.69 140 ASP A N 1
ATOM 1169 C CA . ASP A 1 140 ? -8.692 -7.274 6.100 1.00 97.69 140 ASP A CA 1
ATOM 1170 C C . ASP A 1 140 ? -9.023 -6.458 7.359 1.00 97.69 140 ASP A C 1
ATOM 1172 O O . ASP A 1 140 ? -10.195 -6.164 7.588 1.00 97.69 140 ASP A O 1
ATOM 1176 N N . LEU A 1 141 ? -8.012 -5.944 8.074 1.00 96.56 141 LEU A N 1
ATOM 1177 C CA . LEU A 1 141 ? -8.221 -4.980 9.165 1.00 96.56 141 LEU A CA 1
ATOM 1178 C C . LEU A 1 141 ? -8.955 -3.718 8.689 1.00 96.56 141 LEU A C 1
ATOM 1180 O O . LEU A 1 141 ? -9.944 -3.304 9.290 1.00 96.56 141 LEU A O 1
ATOM 1184 N N . SER A 1 142 ? -8.508 -3.118 7.583 1.00 96.75 142 SER A N 1
ATOM 1185 C CA . SER A 1 142 ? -9.137 -1.913 7.032 1.00 96.75 142 SER A CA 1
ATOM 1186 C C . SER A 1 142 ? -10.585 -2.136 6.593 1.00 96.75 142 SER A C 1
ATOM 1188 O O . SER A 1 142 ? -11.411 -1.236 6.736 1.00 96.75 142 SER A O 1
ATOM 1190 N N . LYS A 1 143 ? -10.927 -3.322 6.076 1.00 96.94 143 LYS A N 1
ATOM 1191 C CA . LYS A 1 143 ? -12.318 -3.666 5.743 1.00 96.94 143 LYS A CA 1
ATOM 1192 C C . LYS A 1 143 ? -13.188 -3.748 6.988 1.00 96.94 143 LYS A C 1
ATOM 1194 O O . LYS A 1 143 ? -14.263 -3.151 6.997 1.00 96.94 143 LYS A O 1
ATOM 1199 N N . ASP A 1 144 ? -12.697 -4.404 8.037 1.00 96.06 144 ASP A N 1
ATOM 1200 C CA . ASP A 1 144 ? -13.409 -4.507 9.310 1.00 96.06 144 ASP A CA 1
ATOM 1201 C C . ASP A 1 144 ? -13.708 -3.126 9.915 1.00 96.06 144 ASP A C 1
ATOM 1203 O O . ASP A 1 144 ? -14.736 -2.953 10.569 1.00 96.06 144 ASP A O 1
ATOM 1207 N N . PHE A 1 145 ? -12.833 -2.137 9.705 1.00 94.94 145 PHE A N 1
ATOM 1208 C CA . PHE A 1 145 ? -13.070 -0.751 10.121 1.00 94.94 145 PHE A CA 1
ATOM 1209 C C . PHE A 1 145 ? -14.155 -0.067 9.283 1.00 94.94 145 PHE A C 1
ATOM 1211 O O . PHE A 1 145 ? -15.049 0.568 9.839 1.00 94.94 145 PHE A O 1
ATOM 1218 N N . CYS A 1 146 ? -14.139 -0.242 7.958 1.00 89.25 146 CYS A N 1
ATOM 1219 C CA . CYS A 1 146 ? -15.161 0.330 7.081 1.00 89.25 146 CYS A CA 1
ATOM 1220 C C . CYS A 1 146 ? -16.564 -0.263 7.299 1.00 89.25 146 CYS A C 1
ATOM 1222 O O . CYS A 1 146 ? -17.547 0.420 7.032 1.00 89.25 146 CYS A O 1
ATOM 1224 N N . GLU A 1 147 ? -16.680 -1.517 7.741 1.00 84.19 147 GLU A N 1
ATOM 1225 C CA . GLU A 1 147 ? -17.975 -2.167 8.005 1.00 84.19 147 GLU A CA 1
ATOM 1226 C C . GLU A 1 147 ? -18.608 -1.750 9.344 1.00 84.19 147 GLU A C 1
ATOM 1228 O O . GLU A 1 147 ? -19.811 -1.929 9.541 1.00 84.19 147 GLU A O 1
ATOM 1233 N N . LYS A 1 148 ? -17.811 -1.198 10.267 1.00 67.56 148 LYS A N 1
ATOM 1234 C CA . LYS A 1 148 ? -18.256 -0.749 11.598 1.00 67.56 148 LYS A CA 1
ATOM 1235 C C . LYS A 1 148 ? -18.660 0.732 11.651 1.00 67.56 148 LYS A C 1
ATOM 1237 O O . LYS A 1 148 ? -19.222 1.142 12.667 1.00 67.56 148 LYS A O 1
ATOM 1242 N N . ALA A 1 149 ? -18.357 1.505 10.606 1.00 57.34 149 ALA A N 1
ATOM 1243 C CA . ALA A 1 149 ? -18.638 2.940 10.483 1.00 57.34 149 ALA A CA 1
ATOM 1244 C C . ALA A 1 149 ? -20.023 3.219 9.874 1.00 57.34 149 ALA A C 1
ATOM 1246 O O . ALA A 1 149 ? -20.680 4.178 10.341 1.00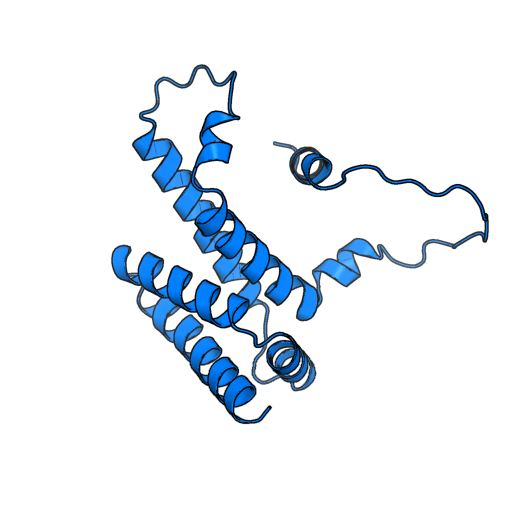 57.34 149 ALA A O 1
#

Sequence (149 aa):
MNLSNFFSLFSNNDKPEDNKEQFTPTHNTFEDLMNTPAYWVGMFKKLIYNYKSHGNKMLMQVEGFDIAMDYEDVQRAYEFMLFERSYFYLTCLDINNPEDLKVLENESDKILLFSINTCISYYEDCEEYEKCSYLKGILDLSKDFCEKA

pLDDT: mean 80.16, std 20.65, range [38.59, 98.5]

Radius of gyration: 18.32 Å; chains: 1; bounding box: 39×52×45 Å